Protein AF-A0A1L3NDI9-F1 (afdb_monomer_lite)

Secondary structure (DSSP, 8-state):
-----------TT----HHHHHHHHHHHHHHHHHHHHHHHHHHHHHHHS-S-HHHHHHIIIIIHHHHHHHHHHHHHHHHHHHHHHHHHH-TTS-TT-HHHHHHHHHHHHHHHHHHHHHHHHHHHHHHHHHHHHHT-

pLDDT: mean 82.99, std 16.0, range [37.72, 97.94]

Foldseek 3Di:
DDDDPPPPPPDPPPPPDPVVVVVVVVVVVVVVVVVVVVVVVVVVVVVVPPLQPVLVVLCVPQQVVLVVLLVVLVVVLVVLVVVLVVQCPDPPHPVVDVVSVVSVVVSVVSVVVSVVSVVSNVVSVVVSVVSVVVSD

Structure (mmCIF, N/CA/C/O backbone):
data_AF-A0A1L3NDI9-F1
#
_entry.id   AF-A0A1L3NDI9-F1
#
loop_
_atom_site.group_PDB
_atom_site.id
_atom_site.type_symbol
_atom_site.label_atom_id
_atom_site.label_alt_id
_atom_site.label_comp_id
_atom_site.label_asym_id
_atom_site.label_entity_id
_atom_site.label_seq_id
_atom_site.pdbx_PDB_ins_code
_atom_site.Cartn_x
_atom_site.Cartn_y
_atom_site.Cartn_z
_atom_site.occupancy
_atom_site.B_iso_or_equiv
_atom_site.auth_seq_id
_atom_site.auth_comp_id
_atom_site.auth_asym_id
_atom_site.auth_atom_id
_atom_site.pdbx_PDB_model_num
ATOM 1 N N . MET A 1 1 ? -20.768 -18.412 53.372 1.00 40.88 1 MET A N 1
ATOM 2 C CA . MET A 1 1 ? -19.837 -17.316 53.024 1.00 40.88 1 MET A CA 1
ATOM 3 C C . MET A 1 1 ? -20.642 -16.033 53.061 1.00 40.88 1 MET A C 1
ATOM 5 O O . MET A 1 1 ? -21.433 -15.796 52.158 1.00 40.88 1 MET A O 1
ATOM 9 N N . ASN A 1 2 ? -20.537 -15.311 54.177 1.00 37.72 2 ASN A N 1
ATOM 10 C CA . ASN A 1 2 ? -21.312 -14.108 54.472 1.00 37.72 2 ASN A CA 1
ATOM 11 C C . ASN A 1 2 ? -20.785 -12.934 53.649 1.00 37.72 2 ASN A C 1
ATOM 13 O O . ASN A 1 2 ? -19.587 -12.670 53.671 1.00 37.72 2 ASN A O 1
ATOM 17 N N . ASN A 1 3 ? -21.677 -12.207 52.985 1.00 39.41 3 ASN A N 1
ATOM 18 C CA . ASN A 1 3 ? -21.425 -10.813 52.651 1.00 39.41 3 ASN A CA 1
ATOM 19 C C . ASN A 1 3 ? -22.713 -10.042 52.949 1.00 39.41 3 ASN A C 1
ATOM 21 O O . ASN A 1 3 ? -23.619 -9.945 52.121 1.00 39.41 3 ASN A O 1
ATOM 25 N N . GLU A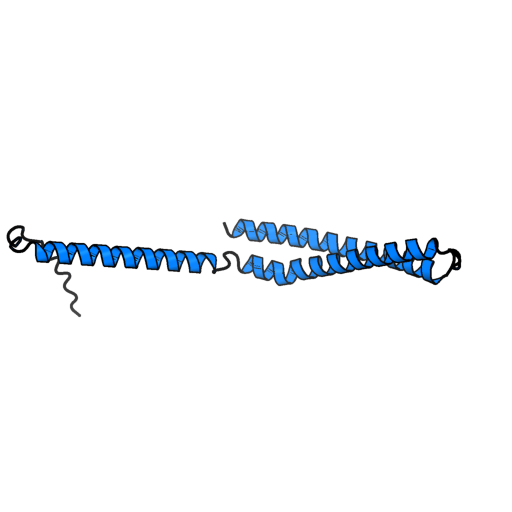 1 4 ? -22.837 -9.625 54.207 1.00 41.28 4 GLU A N 1
ATOM 26 C CA . GLU A 1 4 ? -23.935 -8.802 54.696 1.00 41.28 4 GLU A CA 1
ATOM 27 C C . GLU A 1 4 ? -23.835 -7.422 54.043 1.00 41.28 4 GLU A C 1
ATOM 29 O O . GLU A 1 4 ? -23.011 -6.589 54.416 1.00 41.28 4 GLU A O 1
ATOM 34 N N . ASN A 1 5 ? -24.696 -7.169 53.059 1.00 50.25 5 ASN A N 1
ATOM 35 C CA . ASN A 1 5 ? -24.994 -5.819 52.592 1.00 50.25 5 ASN A CA 1
ATOM 36 C C . ASN A 1 5 ? -25.787 -5.092 53.688 1.00 50.25 5 ASN A C 1
ATOM 38 O O . ASN A 1 5 ? -27.009 -4.970 53.628 1.00 50.25 5 ASN A O 1
ATOM 42 N N . SER A 1 6 ? -25.082 -4.614 54.711 1.00 43.59 6 SER A N 1
ATOM 43 C CA . SER A 1 6 ? -25.616 -3.635 55.650 1.00 43.59 6 SER A CA 1
ATOM 44 C C . SER A 1 6 ? -25.642 -2.278 54.946 1.00 43.59 6 SER A C 1
ATOM 46 O O . SER A 1 6 ? -24.675 -1.516 54.970 1.00 43.59 6 SER A O 1
ATOM 48 N N . LYS A 1 7 ? -26.759 -1.964 54.278 1.00 55.16 7 LYS A N 1
ATOM 49 C CA . LYS A 1 7 ? -27.138 -0.561 54.101 1.00 55.16 7 LYS A CA 1
ATOM 50 C C . LYS A 1 7 ? -27.405 -0.026 55.503 1.00 55.16 7 LYS A C 1
ATOM 52 O O . LYS A 1 7 ? -28.447 -0.312 56.083 1.00 55.16 7 LYS A O 1
ATOM 57 N N . LYS A 1 8 ? -26.436 0.693 56.066 1.00 55.78 8 LYS A N 1
ATOM 58 C CA . LYS A 1 8 ? -26.705 1.578 57.194 1.00 55.78 8 LYS A CA 1
ATOM 59 C C . LYS A 1 8 ? -27.576 2.704 56.660 1.00 55.78 8 LYS A C 1
ATOM 61 O O . LYS A 1 8 ? -27.087 3.573 55.940 1.00 55.78 8 LYS A O 1
ATOM 66 N N . ASP A 1 9 ? -28.865 2.631 56.960 1.00 56.16 9 ASP A N 1
ATOM 67 C CA . ASP A 1 9 ? -29.742 3.787 56.868 1.00 56.16 9 ASP A CA 1
ATOM 68 C C . ASP A 1 9 ? -29.135 4.878 57.755 1.00 56.16 9 ASP A C 1
ATOM 70 O O . ASP A 1 9 ? -28.830 4.647 58.926 1.00 56.16 9 ASP A O 1
ATOM 74 N N . ILE A 1 10 ? -28.844 6.031 57.156 1.00 56.28 10 ILE A N 1
ATOM 75 C CA . ILE A 1 10 ? -28.262 7.168 57.863 1.00 56.28 10 ILE A CA 1
ATOM 76 C C . ILE A 1 10 ? -29.376 7.738 58.739 1.00 56.28 10 ILE A C 1
ATOM 78 O O . ILE A 1 10 ? -30.291 8.392 58.237 1.00 56.28 10 ILE A O 1
ATOM 82 N N . ASP A 1 11 ? -29.320 7.445 60.035 1.00 53.34 11 ASP A N 1
ATOM 83 C CA . ASP A 1 11 ? -30.209 8.046 61.019 1.00 53.34 11 ASP A CA 1
ATOM 84 C C . ASP A 1 11 ? -29.822 9.527 61.164 1.00 53.34 11 ASP A C 1
ATOM 86 O O . ASP A 1 11 ? -28.671 9.877 61.426 1.00 53.34 11 ASP A O 1
ATOM 90 N N . ILE A 1 12 ? -30.781 10.426 60.940 1.00 55.06 12 ILE A N 1
ATOM 91 C CA . ILE A 1 12 ? -30.569 11.883 60.798 1.00 55.06 12 ILE A CA 1
ATOM 92 C C . ILE A 1 12 ? -30.133 12.539 62.134 1.00 55.06 12 ILE A C 1
ATOM 94 O O . ILE A 1 12 ? -29.910 13.745 62.212 1.00 55.06 12 ILE A O 1
ATOM 98 N N . LYS A 1 13 ? -29.971 11.749 63.201 1.00 53.88 13 LYS A N 1
ATOM 99 C CA . LYS A 1 13 ? -29.578 12.199 64.542 1.00 53.88 13 LYS A CA 1
ATOM 100 C C . LYS A 1 13 ? -28.064 12.224 64.803 1.00 53.88 13 LYS A C 1
ATOM 102 O O . LYS A 1 13 ? -27.677 12.769 65.828 1.00 53.88 13 LYS A O 1
ATOM 107 N N . ASP A 1 14 ? -27.230 11.752 63.872 1.00 51.16 14 ASP A N 1
ATOM 108 C CA . ASP A 1 14 ? -25.759 11.714 64.018 1.00 51.16 14 ASP A CA 1
ATOM 109 C C . ASP A 1 14 ? -25.022 12.915 63.376 1.00 51.16 14 ASP A C 1
ATOM 111 O O . ASP A 1 14 ? -23.817 12.861 63.119 1.00 51.16 14 ASP A O 1
ATOM 115 N N . ILE A 1 15 ? -25.707 14.033 63.098 1.00 56.12 15 ILE A N 1
ATOM 116 C CA . ILE A 1 15 ? -25.060 15.265 62.602 1.00 56.12 15 ILE A CA 1
ATOM 117 C C . ILE A 1 15 ? -24.446 16.028 63.787 1.00 56.12 15 ILE A C 1
ATOM 119 O O . ILE A 1 15 ? -24.886 17.120 64.135 1.00 56.12 15 ILE A O 1
ATOM 123 N N . GLU A 1 16 ? -23.443 15.442 64.436 1.00 57.44 16 GLU A N 1
ATOM 124 C CA . GLU A 1 16 ? -22.715 16.098 65.533 1.00 57.44 16 GLU A CA 1
ATOM 125 C C . GLU A 1 16 ? -21.345 16.643 65.113 1.00 57.44 16 GLU A C 1
ATOM 127 O O . GLU A 1 16 ? -20.675 17.292 65.911 1.00 57.44 16 GLU A O 1
ATOM 132 N N . ASN A 1 17 ? -20.916 16.456 63.857 1.00 64.44 17 ASN A N 1
ATOM 133 C CA . ASN A 1 17 ? -19.633 17.003 63.430 1.00 64.44 17 ASN A CA 1
ATOM 134 C C . ASN A 1 17 ? -19.571 17.349 61.933 1.00 64.44 17 ASN A C 1
ATOM 136 O O . ASN A 1 17 ? -19.565 16.481 61.057 1.00 64.44 17 ASN A O 1
ATOM 140 N N . VAL A 1 18 ? -19.493 18.652 61.649 1.00 67.56 18 VAL A N 1
ATOM 141 C CA . VAL A 1 18 ? -19.308 19.228 60.306 1.00 67.56 18 VAL A CA 1
ATOM 142 C C . VAL A 1 18 ? -18.074 18.632 59.614 1.00 67.56 18 VAL A C 1
ATOM 144 O O . VAL A 1 18 ? -18.106 18.398 58.406 1.00 67.56 18 VAL A O 1
ATOM 147 N N . ASP A 1 19 ? -17.038 18.276 60.377 1.00 68.00 19 ASP A N 1
ATOM 148 C CA . ASP A 1 19 ? -15.814 17.661 59.855 1.00 68.00 19 ASP A CA 1
ATOM 149 C C . ASP A 1 19 ? -16.065 16.286 59.219 1.00 68.00 19 ASP A C 1
ATOM 151 O O . ASP A 1 19 ? -15.421 15.918 58.238 1.00 68.00 19 ASP A O 1
ATOM 155 N N . THR A 1 20 ? -17.026 15.506 59.726 1.00 70.25 20 THR A N 1
ATOM 156 C CA . THR A 1 20 ? -17.340 14.178 59.168 1.00 70.25 20 THR A 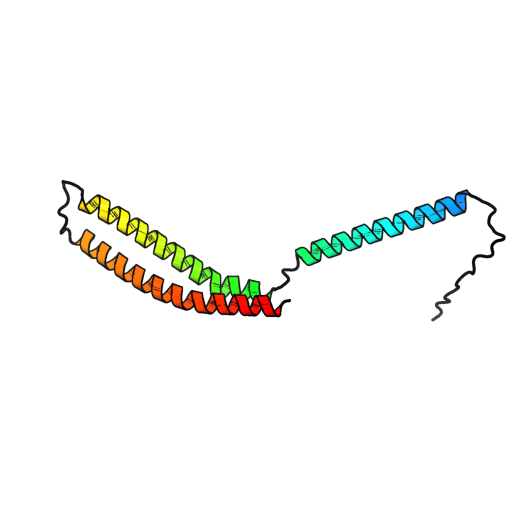CA 1
ATOM 157 C C . THR A 1 20 ? -18.049 14.296 57.818 1.00 70.25 20 THR A C 1
ATOM 159 O O . THR A 1 20 ? -17.775 13.515 56.910 1.00 70.25 20 THR A O 1
ATOM 162 N N . LEU A 1 21 ? -18.899 15.316 57.656 1.00 71.19 21 LEU A N 1
ATOM 163 C CA . LEU A 1 21 ? -19.553 15.663 56.389 1.00 71.19 21 LEU A CA 1
ATOM 164 C C . LEU A 1 21 ? -18.557 16.171 55.339 1.00 71.19 21 LEU A C 1
ATOM 166 O O . LEU A 1 21 ? -18.657 15.786 54.174 1.00 71.19 21 LEU A O 1
ATOM 170 N N . ILE A 1 22 ? -17.588 16.995 55.750 1.00 74.44 22 ILE A N 1
ATOM 171 C CA . ILE A 1 22 ? -16.513 17.481 54.873 1.00 74.44 22 ILE A CA 1
ATOM 172 C C . ILE A 1 22 ? -15.662 16.304 54.381 1.00 74.44 22 ILE A C 1
ATOM 174 O O . ILE A 1 22 ? -15.490 16.143 53.177 1.00 74.44 22 ILE A O 1
ATOM 178 N N . ASN A 1 23 ? -15.243 15.410 55.280 1.00 76.56 23 ASN A N 1
ATOM 179 C CA . ASN A 1 23 ? -14.458 14.227 54.913 1.00 76.56 23 ASN A CA 1
ATOM 180 C C . ASN A 1 23 ? -15.209 13.286 53.950 1.00 76.56 23 ASN A C 1
ATOM 182 O O . ASN A 1 23 ? -14.622 12.774 52.997 1.00 76.56 23 ASN A O 1
ATOM 186 N N . LEU A 1 24 ? -16.516 13.085 54.157 1.00 79.31 24 LEU A N 1
ATOM 187 C CA . LEU A 1 24 ? -17.376 12.319 53.244 1.00 79.31 24 LEU A CA 1
ATOM 188 C C . LEU A 1 24 ? -17.494 12.982 51.864 1.00 79.31 24 LEU A C 1
ATOM 190 O O . LEU A 1 24 ? -17.492 12.287 50.847 1.00 79.31 24 LEU A O 1
ATOM 194 N N . SER A 1 25 ? -17.595 14.313 51.821 1.00 83.62 25 SER A N 1
ATOM 195 C CA . SER A 1 25 ? -17.613 15.088 50.577 1.00 83.62 25 SER A CA 1
ATOM 196 C C . SER A 1 25 ? -16.291 14.957 49.818 1.00 83.62 25 SER A C 1
ATOM 198 O O . SER A 1 25 ? -16.302 14.661 48.621 1.00 83.62 25 SER A O 1
ATOM 200 N N . ASP A 1 26 ? -15.163 15.103 50.510 1.00 87.12 26 ASP A N 1
ATOM 201 C CA . ASP A 1 26 ? -13.825 15.008 49.924 1.00 87.12 26 ASP A CA 1
ATOM 202 C C . ASP A 1 26 ? -13.550 13.607 49.366 1.00 87.12 26 ASP A C 1
ATOM 204 O O . ASP A 1 26 ? -13.107 13.470 48.223 1.00 87.12 26 ASP A O 1
ATOM 208 N N . GLU A 1 27 ? -13.930 12.553 50.096 1.00 89.38 27 GLU A N 1
ATOM 209 C CA . GLU A 1 27 ? -13.831 11.170 49.617 1.00 89.38 27 GLU A CA 1
ATOM 210 C C . GLU A 1 27 ? -14.687 10.944 48.353 1.00 89.38 27 GLU A C 1
ATOM 212 O O . GLU A 1 27 ? -14.296 10.227 47.424 1.00 89.38 27 GLU A O 1
ATOM 217 N N . CYS A 1 28 ? -15.863 11.572 48.281 1.00 89.44 28 CYS A N 1
ATOM 218 C CA . CYS A 1 28 ? -16.750 11.484 47.122 1.00 89.44 28 CYS A CA 1
ATOM 219 C C . CYS A 1 28 ? -16.171 12.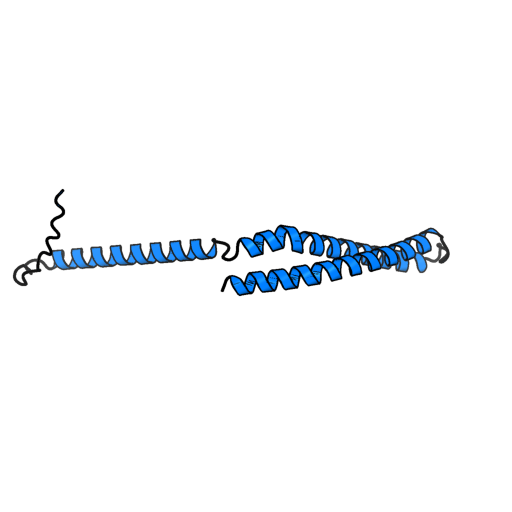212 45.897 1.00 89.44 28 CYS A C 1
ATOM 221 O O . CYS A 1 28 ? -16.238 11.701 44.770 1.00 89.44 28 CYS A O 1
ATOM 223 N N . ILE A 1 29 ? -15.560 13.381 46.109 1.00 92.00 29 ILE A N 1
ATOM 224 C CA . ILE A 1 29 ? -14.861 14.150 45.072 1.00 92.00 29 ILE A CA 1
ATOM 225 C C . ILE A 1 29 ? -13.652 13.364 44.562 1.00 92.00 29 ILE A C 1
ATOM 227 O O . ILE A 1 29 ? -13.484 13.223 43.349 1.00 92.00 29 ILE A O 1
ATOM 231 N N . GLU A 1 30 ? -12.856 12.779 45.456 1.00 94.19 30 GLU A N 1
ATOM 232 C CA . GLU A 1 30 ? -11.684 11.987 45.090 1.00 94.19 30 GLU A CA 1
ATOM 233 C C . GLU A 1 30 ? -12.074 10.738 44.288 1.00 94.19 30 GLU A C 1
ATOM 235 O O . GLU A 1 30 ? -11.517 10.480 43.216 1.00 94.19 30 GLU A O 1
ATOM 240 N N . LYS A 1 31 ? -13.114 10.010 44.721 1.00 93.75 31 LYS A N 1
ATOM 241 C CA . LYS A 1 31 ? -13.679 8.881 43.959 1.00 93.75 31 LYS A CA 1
ATOM 242 C C . LYS A 1 31 ? 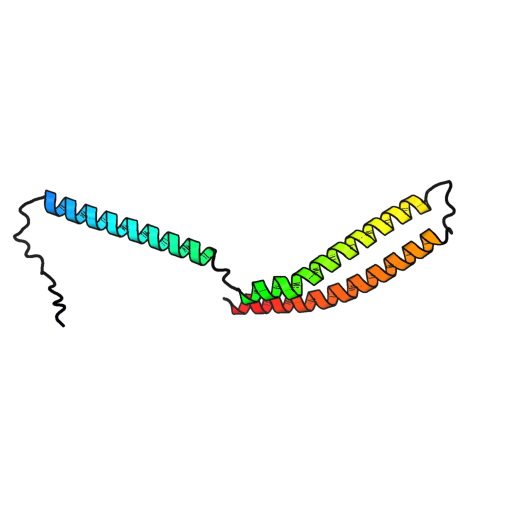-14.168 9.307 42.577 1.00 93.75 31 LYS A C 1
ATOM 244 O O . LYS A 1 31 ? -13.950 8.585 41.601 1.00 93.75 31 LYS A O 1
ATOM 249 N N . THR A 1 32 ? -14.818 10.464 42.474 1.00 92.88 32 THR A N 1
ATOM 250 C CA . THR A 1 32 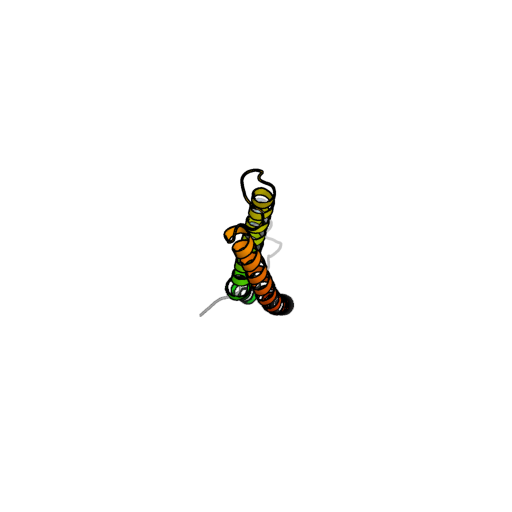? -15.309 11.000 41.196 1.00 92.88 32 THR A CA 1
ATOM 251 C C . THR A 1 32 ? -14.150 11.361 40.270 1.00 92.88 32 THR A C 1
ATOM 253 O O . THR A 1 32 ? -14.145 10.971 39.101 1.00 92.88 32 THR A O 1
ATOM 256 N N . LEU A 1 33 ? -13.120 12.019 40.798 1.00 94.88 33 LEU A N 1
ATOM 257 C CA . LEU A 1 33 ? -11.911 12.367 40.059 1.00 94.88 33 LEU A CA 1
ATOM 258 C C . LEU A 1 33 ? -11.181 11.115 39.556 1.00 94.88 33 LEU A C 1
ATOM 260 O O . LEU A 1 33 ? -10.743 11.071 38.405 1.00 94.88 33 LEU A O 1
ATOM 264 N N . ASN A 1 34 ? -11.114 10.066 40.377 1.00 95.44 34 ASN A N 1
ATOM 265 C CA . ASN A 1 34 ? -10.506 8.800 39.984 1.00 95.44 34 ASN A CA 1
ATOM 266 C C . ASN A 1 34 ? -11.313 8.089 38.882 1.00 95.44 34 ASN A C 1
ATOM 268 O O . ASN A 1 34 ? -10.743 7.560 37.929 1.00 95.44 34 ASN A O 1
ATOM 272 N N . ARG A 1 35 ? -12.652 8.144 38.942 1.00 93.81 35 ARG A N 1
ATOM 273 C CA . ARG A 1 35 ? -13.521 7.639 37.863 1.00 93.81 35 ARG A CA 1
ATOM 274 C C . ARG A 1 35 ? -13.299 8.384 36.549 1.00 93.81 35 ARG A C 1
ATOM 276 O O . ARG A 1 35 ? -13.191 7.736 35.514 1.00 93.81 35 ARG A O 1
ATOM 283 N N . ILE A 1 36 ? -13.194 9.713 36.580 1.00 94.56 36 ILE A N 1
ATOM 284 C CA . ILE A 1 36 ? -12.934 10.522 35.378 1.00 94.56 36 ILE A CA 1
ATOM 285 C C . ILE A 1 36 ? -11.574 10.164 34.768 1.00 94.56 36 ILE A C 1
ATOM 287 O O . ILE A 1 36 ? -11.483 9.967 33.557 1.00 94.56 36 ILE A O 1
ATOM 291 N N . LYS A 1 37 ? -10.529 10.010 35.594 1.00 94.69 37 LYS A N 1
ATOM 292 C CA . LYS A 1 37 ? -9.211 9.543 35.134 1.00 94.69 37 LYS A CA 1
ATOM 293 C C . LYS A 1 37 ? -9.302 8.182 34.445 1.00 94.69 37 LYS A C 1
ATOM 295 O O . LYS A 1 37 ? -8.775 8.032 33.348 1.00 94.69 37 LYS A O 1
ATOM 300 N N . ASN A 1 38 ? -10.017 7.229 35.041 1.00 94.31 38 ASN A N 1
ATOM 301 C CA . ASN A 1 38 ? -10.200 5.899 34.458 1.00 94.31 38 ASN A CA 1
ATOM 302 C C . ASN A 1 38 ? -10.976 5.945 33.135 1.00 94.31 38 ASN A C 1
ATOM 304 O O . ASN A 1 38 ? -10.610 5.252 32.193 1.00 94.31 38 ASN A O 1
ATOM 308 N N . ILE A 1 39 ? -12.016 6.779 33.033 1.00 93.19 39 ILE A N 1
ATOM 309 C CA . ILE A 1 39 ? -12.767 6.974 31.783 1.00 93.19 39 ILE A CA 1
ATOM 310 C C . ILE A 1 39 ? -11.861 7.550 30.692 1.00 93.19 39 ILE A C 1
ATOM 312 O O . ILE A 1 39 ? -11.893 7.076 29.559 1.00 93.19 39 ILE A O 1
ATOM 316 N N . ASN A 1 40 ? -11.032 8.539 31.026 1.00 87.62 40 ASN A N 1
ATOM 317 C CA . ASN A 1 40 ? -10.090 9.116 30.070 1.00 87.62 40 ASN A CA 1
ATOM 318 C C . ASN A 1 40 ? -9.026 8.100 29.640 1.00 87.62 40 ASN A C 1
ATOM 320 O O . ASN A 1 40 ? -8.765 7.978 28.451 1.00 87.62 40 ASN A O 1
ATOM 324 N N . ALA A 1 41 ? -8.496 7.300 30.568 1.00 89.25 41 ALA A N 1
ATOM 325 C CA . ALA A 1 41 ? -7.567 6.224 30.232 1.00 89.25 41 ALA A CA 1
ATOM 326 C C . ALA A 1 41 ? -8.206 5.182 29.296 1.00 89.25 41 ALA A C 1
ATOM 328 O O . ALA A 1 41 ? -7.603 4.792 28.302 1.00 89.25 41 ALA A O 1
ATOM 329 N N . LEU A 1 42 ? -9.455 4.775 29.558 1.00 86.25 42 LEU A N 1
ATOM 330 C CA . LEU A 1 42 ? -10.198 3.872 28.671 1.00 86.25 42 LEU A CA 1
ATOM 331 C C . LEU A 1 42 ? -10.441 4.488 27.292 1.00 86.25 42 LEU A C 1
ATOM 333 O O . LEU A 1 42 ? -10.351 3.790 26.286 1.00 86.25 42 LEU A O 1
ATOM 337 N N . ARG A 1 43 ? -10.737 5.789 27.231 1.00 81.56 43 ARG A N 1
ATOM 338 C CA . ARG A 1 43 ? -10.881 6.520 25.969 1.00 81.56 43 ARG A CA 1
ATOM 339 C C . ARG A 1 43 ? -9.574 6.514 25.177 1.00 81.56 43 ARG A C 1
ATOM 341 O O . ARG A 1 43 ? -9.611 6.250 23.980 1.00 81.56 43 ARG A O 1
ATOM 348 N N . ASP A 1 44 ? -8.447 6.782 25.826 1.00 82.62 44 ASP A N 1
ATOM 349 C CA . ASP A 1 44 ? -7.135 6.804 25.175 1.00 82.62 44 ASP A CA 1
ATOM 350 C C . ASP A 1 44 ? -6.743 5.412 24.657 1.00 82.62 44 ASP A C 1
ATOM 352 O O . ASP A 1 44 ? -6.262 5.279 23.531 1.00 82.62 44 ASP A O 1
ATOM 356 N N . GLU A 1 45 ? -7.024 4.358 25.427 1.00 80.00 45 GLU A N 1
ATOM 357 C CA . GLU A 1 45 ? -6.810 2.973 24.995 1.00 80.00 45 GLU A CA 1
ATOM 358 C C . GLU A 1 45 ? -7.758 2.558 23.859 1.00 80.00 45 GLU A C 1
ATOM 360 O O . GLU A 1 45 ? -7.330 1.890 22.923 1.00 80.00 45 GLU A O 1
ATOM 365 N N . LEU A 1 46 ? -9.017 3.010 23.858 1.00 74.88 46 LEU A N 1
ATOM 366 C CA . LEU A 1 46 ? -9.946 2.800 22.738 1.00 74.88 46 LEU A CA 1
ATOM 367 C C . LEU A 1 46 ? -9.508 3.524 21.461 1.00 74.88 46 LEU A C 1
ATOM 369 O O . LEU A 1 46 ? -9.741 3.020 20.368 1.00 74.88 46 LEU A O 1
ATOM 373 N N . ILE A 1 47 ? -8.874 4.691 21.588 1.00 68.62 47 ILE A N 1
ATOM 374 C CA . ILE A 1 47 ? -8.273 5.408 20.455 1.00 68.62 47 ILE A CA 1
ATOM 375 C C . ILE A 1 47 ? -7.039 4.654 19.933 1.00 68.62 47 ILE A C 1
ATOM 377 O O . ILE A 1 47 ? -6.799 4.636 18.727 1.00 68.62 47 ILE A O 1
ATOM 381 N N . ARG A 1 48 ? -6.256 4.024 20.821 1.00 68.88 48 ARG A N 1
ATOM 382 C CA . ARG A 1 48 ? -5.095 3.192 20.454 1.00 68.88 48 ARG A CA 1
ATOM 383 C C . ARG A 1 48 ? -5.477 1.846 19.854 1.00 68.88 48 ARG A C 1
ATOM 385 O O . ARG A 1 48 ? -4.747 1.333 19.006 1.00 68.88 48 ARG A O 1
ATOM 392 N N . LEU A 1 49 ? -6.589 1.264 20.296 1.00 68.94 49 LEU A N 1
ATOM 393 C CA . LEU A 1 49 ? -7.189 0.090 19.681 1.00 68.94 49 LEU A CA 1
ATOM 394 C C . LEU A 1 49 ? -7.563 0.476 18.261 1.00 68.94 49 LEU A C 1
ATOM 396 O O . LEU A 1 49 ? -8.518 1.206 18.027 1.00 68.94 49 LEU A O 1
ATOM 400 N N . ASN A 1 50 ? -6.773 0.006 17.306 1.00 61.62 50 ASN A N 1
ATOM 401 C CA . ASN A 1 50 ? -7.024 0.246 15.904 1.00 61.62 50 ASN A CA 1
ATOM 402 C C . ASN A 1 50 ? -8.372 -0.404 15.553 1.00 61.62 50 ASN A C 1
ATOM 404 O O . ASN A 1 50 ? -8.420 -1.607 15.310 1.00 61.62 50 ASN A O 1
ATOM 408 N N . LEU A 1 51 ? -9.462 0.378 15.607 1.00 65.31 51 LEU A N 1
ATOM 409 C CA . LEU A 1 51 ? -10.868 -0.072 15.679 1.00 65.31 51 LEU A CA 1
ATOM 410 C C . LEU A 1 51 ? -11.296 -0.984 14.517 1.00 65.31 51 LEU A C 1
ATOM 412 O O . LEU A 1 51 ? -12.368 -1.582 14.549 1.00 65.31 51 LEU A O 1
ATOM 416 N N . ASN A 1 52 ? -10.444 -1.109 13.501 1.00 71.44 52 ASN A N 1
ATOM 417 C CA . ASN A 1 52 ? -10.571 -2.059 12.416 1.00 71.44 52 ASN A CA 1
ATOM 418 C C . ASN A 1 52 ? -9.232 -2.790 12.161 1.00 71.44 52 ASN A C 1
ATOM 420 O O . ASN A 1 52 ? -8.498 -2.428 11.234 1.00 71.44 52 ASN A O 1
ATOM 424 N N . PRO A 1 53 ? -8.881 -3.805 12.976 1.00 80.12 53 PRO A N 1
ATOM 425 C CA . PRO A 1 53 ? -7.627 -4.537 12.813 1.00 80.12 53 PRO A CA 1
ATOM 426 C C . PRO A 1 53 ? -7.594 -5.316 11.492 1.00 80.12 53 PRO A C 1
ATOM 428 O O . PRO A 1 53 ? -6.544 -5.400 10.862 1.00 80.12 53 PRO A O 1
ATOM 431 N N . GLU A 1 54 ? -8.746 -5.813 11.030 1.00 85.12 54 GLU A N 1
ATOM 432 C CA . GLU A 1 54 ? -8.898 -6.463 9.724 1.00 85.12 54 GLU A CA 1
ATOM 433 C C . GLU A 1 54 ? -8.552 -5.499 8.583 1.00 85.12 54 GLU A C 1
ATOM 435 O O . GLU A 1 54 ? -7.726 -5.818 7.730 1.00 85.12 54 GLU A O 1
ATOM 440 N N . GLY A 1 55 ? -9.116 -4.289 8.603 1.00 88.75 55 GLY A N 1
ATOM 441 C CA . GLY A 1 55 ? -8.843 -3.251 7.613 1.00 88.75 55 GLY A CA 1
ATOM 442 C C . GLY A 1 55 ? -7.381 -2.810 7.605 1.00 88.75 55 GLY A C 1
ATOM 443 O O . GLY A 1 55 ? -6.816 -2.610 6.532 1.00 88.75 55 GLY A O 1
ATOM 444 N N . LEU A 1 56 ? -6.738 -2.717 8.774 1.00 87.69 56 LEU A N 1
ATOM 445 C CA . LEU A 1 56 ? -5.306 -2.413 8.853 1.00 87.69 56 LEU A CA 1
ATOM 446 C C . LEU A 1 56 ? -4.451 -3.528 8.246 1.00 87.69 56 LEU A C 1
ATOM 448 O O . LEU A 1 56 ? -3.550 -3.244 7.460 1.00 87.69 56 LEU A O 1
ATOM 452 N N . ILE A 1 57 ? -4.715 -4.783 8.616 1.00 90.31 57 ILE A N 1
ATOM 453 C CA . ILE A 1 57 ? -3.972 -5.939 8.100 1.00 90.31 57 ILE A CA 1
ATOM 454 C C . ILE A 1 57 ? -4.135 -6.017 6.581 1.00 90.31 57 ILE A C 1
ATOM 456 O O . ILE A 1 57 ? -3.148 -6.160 5.861 1.00 90.31 57 ILE A O 1
ATOM 460 N N . TYR A 1 58 ? -5.365 -5.853 6.092 1.00 94.12 58 TYR A N 1
ATOM 461 C CA . TYR A 1 58 ? -5.654 -5.834 4.665 1.00 94.12 58 TYR A CA 1
ATOM 462 C C . TYR A 1 58 ? -4.930 -4.686 3.956 1.00 94.12 58 TYR A C 1
ATOM 464 O O . TYR A 1 58 ? -4.285 -4.904 2.935 1.00 94.12 58 TYR A O 1
ATOM 472 N N . PHE A 1 59 ? -4.972 -3.467 4.502 1.00 94.56 59 PHE A N 1
ATOM 473 C CA . PHE A 1 59 ? -4.257 -2.334 3.921 1.00 94.56 59 PHE A CA 1
ATOM 474 C C . PHE A 1 59 ? -2.752 -2.609 3.817 1.00 94.56 59 PHE A C 1
ATOM 476 O O . PHE A 1 59 ? -2.183 -2.460 2.739 1.00 94.56 59 PHE A O 1
ATOM 483 N N . ASN A 1 60 ? -2.122 -3.055 4.904 1.00 94.50 60 ASN A N 1
ATOM 484 C CA . ASN A 1 60 ? -0.675 -3.267 4.949 1.00 94.50 60 ASN A CA 1
ATOM 485 C C . ASN A 1 60 ? -0.200 -4.386 4.014 1.00 94.50 60 ASN A C 1
ATOM 487 O O . ASN A 1 60 ? 0.884 -4.274 3.447 1.00 94.50 60 ASN A O 1
ATOM 491 N N . ASN A 1 61 ? -0.998 -5.443 3.843 1.00 95.00 61 ASN A N 1
ATOM 492 C CA . ASN A 1 61 ? -0.589 -6.621 3.076 1.00 95.00 61 ASN A CA 1
ATOM 493 C C . ASN A 1 61 ? -1.041 -6.580 1.612 1.00 95.00 61 ASN A C 1
ATOM 495 O O . ASN A 1 61 ? -0.339 -7.092 0.747 1.00 95.00 61 ASN A O 1
ATOM 499 N N . GLU A 1 62 ? -2.193 -5.974 1.321 1.00 95.75 62 GLU A N 1
ATOM 500 C CA . GLU A 1 62 ? -2.840 -6.083 0.007 1.00 95.75 62 GLU A CA 1
ATOM 501 C C . GLU A 1 62 ? -2.878 -4.757 -0.759 1.00 95.75 62 GLU A C 1
ATOM 503 O O . GLU A 1 62 ? -2.797 -4.755 -1.985 1.00 95.75 62 GLU A O 1
ATOM 508 N N . VAL A 1 63 ? -3.004 -3.620 -0.064 1.00 97.06 63 VAL A N 1
ATOM 509 C CA . VAL A 1 63 ? -3.137 -2.295 -0.702 1.00 97.06 63 VAL A CA 1
ATOM 510 C C . VAL A 1 63 ? -1.787 -1.591 -0.780 1.00 97.06 63 VAL A C 1
ATOM 512 O O . VAL A 1 63 ? -1.382 -1.127 -1.845 1.00 97.06 63 VAL A O 1
ATOM 515 N N . TYR A 1 64 ? -1.076 -1.517 0.345 1.00 97.19 64 TYR A N 1
ATOM 516 C CA . TYR A 1 64 ? 0.165 -0.763 0.464 1.00 97.19 64 TYR A CA 1
ATOM 517 C C . TYR A 1 64 ? 1.265 -1.250 -0.492 1.00 97.19 64 TYR A C 1
ATOM 519 O O . TYR A 1 64 ? 1.853 -0.397 -1.154 1.00 97.19 64 TYR A O 1
ATOM 527 N N . PRO A 1 65 ? 1.524 -2.563 -0.669 1.00 97.94 65 PRO A N 1
ATOM 528 C CA . PRO A 1 65 ? 2.568 -3.017 -1.589 1.00 97.94 65 PRO A CA 1
ATOM 529 C C . PRO A 1 65 ? 2.279 -2.643 -3.046 1.00 97.94 65 PRO A C 1
ATOM 531 O O . PRO A 1 65 ? 3.187 -2.220 -3.764 1.00 97.94 65 PRO A O 1
ATOM 534 N N . LEU A 1 66 ? 1.016 -2.738 -3.475 1.00 97.75 66 LEU A N 1
ATOM 535 C CA . LEU A 1 66 ? 0.600 -2.347 -4.823 1.00 97.75 66 LEU A CA 1
ATOM 536 C C . LEU A 1 66 ? 0.738 -0.837 -5.023 1.00 97.75 66 LEU A C 1
ATOM 538 O O . LEU A 1 66 ? 1.352 -0.399 -5.993 1.00 97.75 66 LEU A O 1
ATOM 542 N N . LEU A 1 67 ? 0.250 -0.038 -4.071 1.00 97.94 67 LEU A N 1
ATOM 543 C CA . LEU A 1 67 ? 0.375 1.419 -4.104 1.00 97.94 67 LEU A CA 1
ATOM 544 C C . LEU A 1 67 ? 1.843 1.871 -4.112 1.00 97.94 67 LEU A C 1
ATOM 546 O O . LEU A 1 67 ? 2.223 2.761 -4.876 1.00 97.94 67 LEU A O 1
ATOM 550 N N . TYR A 1 68 ? 2.675 1.250 -3.277 1.00 97.94 68 TYR A N 1
ATOM 551 C CA . TYR A 1 68 ? 4.103 1.532 -3.195 1.00 97.94 68 TYR A CA 1
ATOM 552 C C . TYR A 1 68 ? 4.807 1.200 -4.514 1.00 97.94 68 TYR A C 1
ATOM 554 O O . TYR A 1 68 ? 5.568 2.014 -5.037 1.00 97.94 68 TYR A O 1
ATOM 562 N N . THR A 1 69 ? 4.502 0.039 -5.098 1.00 97.62 69 THR A N 1
ATOM 563 C CA . THR A 1 69 ? 5.066 -0.387 -6.387 1.00 97.62 69 THR A CA 1
ATOM 564 C C . THR A 1 69 ? 4.655 0.562 -7.509 1.00 97.62 69 THR A C 1
ATOM 566 O O . THR A 1 69 ? 5.521 1.062 -8.226 1.00 97.62 69 THR A O 1
ATOM 569 N N . LEU A 1 70 ? 3.363 0.894 -7.605 1.00 97.81 70 LEU A N 1
ATOM 570 C CA . LEU A 1 70 ? 2.837 1.840 -8.591 1.00 97.81 70 LEU A CA 1
ATOM 571 C C . LEU A 1 70 ? 3.522 3.207 -8.493 1.00 97.81 70 LEU A C 1
ATOM 573 O O . LEU A 1 70 ? 3.912 3.788 -9.506 1.00 97.81 70 LEU A O 1
ATOM 577 N N . THR A 1 71 ? 3.708 3.704 -7.268 1.00 97.69 71 THR A N 1
ATOM 578 C CA . THR A 1 71 ? 4.364 4.993 -7.008 1.00 97.69 71 THR A CA 1
ATOM 579 C C . THR A 1 71 ? 5.815 4.983 -7.487 1.00 97.69 71 THR A C 1
ATOM 581 O O . THR A 1 71 ? 6.255 5.916 -8.165 1.00 97.69 71 THR A O 1
ATOM 584 N N . ASN A 1 72 ? 6.560 3.918 -7.182 1.00 97.75 72 ASN A N 1
ATOM 585 C CA . ASN A 1 72 ? 7.960 3.794 -7.582 1.00 97.75 72 ASN A CA 1
ATOM 586 C C . ASN A 1 72 ? 8.127 3.631 -9.095 1.00 97.75 72 ASN A C 1
ATOM 588 O O . ASN A 1 72 ? 9.003 4.274 -9.680 1.00 97.75 72 ASN A O 1
ATOM 592 N N . LEU A 1 73 ? 7.284 2.823 -9.743 1.00 97.31 73 LEU A N 1
ATOM 593 C CA . LEU A 1 73 ? 7.310 2.645 -11.197 1.00 97.31 73 LEU A CA 1
ATOM 594 C C . LEU A 1 73 ? 6.945 3.940 -11.924 1.00 97.31 73 LEU A C 1
ATOM 596 O O . LEU A 1 73 ? 7.679 4.368 -12.812 1.00 97.31 73 LEU A O 1
ATOM 600 N N . SER A 1 74 ? 5.889 4.625 -11.482 1.00 96.50 74 SER A N 1
ATOM 601 C CA . SER A 1 74 ? 5.476 5.913 -12.053 1.00 96.50 74 SER A CA 1
ATOM 602 C C . SER A 1 74 ? 6.572 6.973 -11.914 1.00 96.50 74 SER A C 1
ATOM 604 O O . SER A 1 74 ? 6.895 7.673 -12.873 1.00 96.50 74 SER A O 1
ATOM 606 N N . THR A 1 75 ? 7.208 7.049 -10.741 1.00 97.38 75 THR A N 1
ATOM 607 C CA . THR A 1 75 ? 8.331 7.968 -10.494 1.00 97.38 75 THR A CA 1
ATOM 608 C C . THR A 1 75 ? 9.534 7.628 -11.373 1.00 97.38 75 THR A C 1
ATOM 610 O O . THR A 1 75 ? 10.157 8.514 -11.957 1.00 97.38 75 THR A O 1
ATOM 613 N N . THR A 1 76 ? 9.849 6.339 -11.514 1.00 96.44 76 THR A N 1
ATOM 614 C CA . THR A 1 76 ? 10.937 5.870 -12.382 1.00 96.44 76 THR A CA 1
ATOM 615 C C . THR A 1 76 ? 10.668 6.231 -13.841 1.00 96.44 76 THR A C 1
ATOM 617 O O . THR A 1 76 ? 11.539 6.803 -14.494 1.00 96.44 76 THR A O 1
ATOM 620 N N . SER A 1 77 ? 9.453 5.977 -14.332 1.00 95.75 77 SER A N 1
ATOM 621 C CA . SER A 1 77 ? 9.023 6.329 -15.689 1.00 95.75 77 SER A CA 1
ATOM 622 C C . SER A 1 77 ? 9.161 7.832 -15.959 1.00 95.75 77 SER A C 1
ATOM 624 O O . SER A 1 77 ? 9.762 8.237 -16.956 1.00 95.75 77 SER A O 1
ATOM 626 N N . LEU A 1 78 ? 8.722 8.677 -15.018 1.00 96.12 78 LEU A N 1
ATOM 627 C CA . LEU A 1 78 ? 8.864 10.132 -15.109 1.00 96.12 78 LEU A CA 1
ATOM 628 C C . LEU A 1 78 ? 10.335 10.578 -15.180 1.00 96.12 78 LEU A C 1
ATOM 630 O O . LEU A 1 78 ? 10.695 11.425 -16.006 1.00 96.12 78 LEU A O 1
ATOM 634 N N . ASN A 1 79 ? 11.199 9.996 -14.345 1.00 96.00 79 ASN A N 1
ATOM 635 C CA . ASN A 1 79 ? 12.630 10.305 -14.330 1.00 96.00 79 ASN A CA 1
ATOM 636 C C . ASN A 1 79 ? 13.322 9.885 -15.636 1.00 96.00 79 ASN A C 1
ATOM 638 O O . ASN A 1 79 ? 14.138 10.639 -16.178 1.00 96.00 79 ASN A O 1
ATOM 642 N N . LEU A 1 80 ? 12.972 8.713 -16.176 1.00 94.31 80 LEU A N 1
ATOM 643 C CA . LEU A 1 80 ? 13.464 8.243 -17.472 1.00 94.31 80 LEU A CA 1
ATOM 644 C C . LEU A 1 80 ? 12.991 9.157 -18.604 1.00 94.31 80 LEU A C 1
ATOM 646 O O . LEU A 1 80 ? 13.808 9.577 -19.421 1.00 94.31 80 LEU A O 1
ATOM 650 N N . SER A 1 81 ? 11.709 9.529 -18.618 1.00 93.12 81 SER A N 1
ATOM 651 C CA . SER A 1 81 ? 11.141 10.442 -19.617 1.00 93.12 81 SER A CA 1
ATOM 652 C C . SER A 1 81 ? 11.841 11.802 -19.602 1.00 93.12 81 SER A C 1
ATOM 654 O O . SER A 1 81 ? 12.223 12.333 -20.646 1.00 93.12 81 SER A O 1
ATOM 656 N N . THR A 1 82 ? 12.094 12.342 -18.409 1.00 93.00 82 THR A N 1
ATOM 657 C CA . THR A 1 82 ? 12.838 13.597 -18.237 1.00 93.00 82 THR A CA 1
ATOM 658 C C . THR A 1 82 ? 14.260 13.475 -18.783 1.00 93.00 82 THR A C 1
ATOM 660 O O . THR A 1 82 ? 14.710 14.329 -19.547 1.00 93.00 82 THR A O 1
ATOM 663 N N . SER A 1 83 ? 14.951 12.383 -18.450 1.00 90.50 83 SER A N 1
ATOM 664 C CA . SER A 1 83 ? 16.315 12.116 -18.920 1.00 90.50 83 SER A CA 1
ATOM 665 C C . SE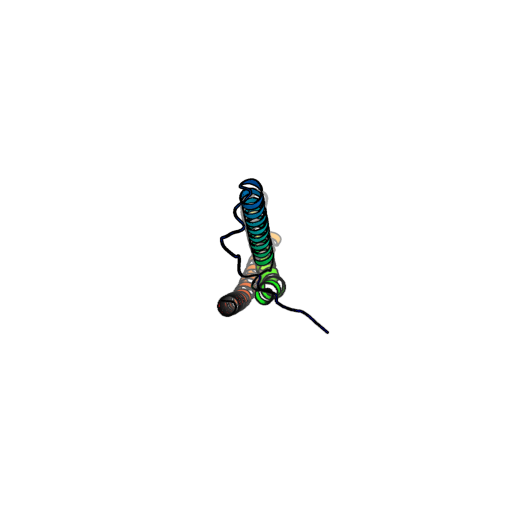R A 1 83 ? 16.377 11.985 -20.444 1.00 90.50 83 SER A C 1
ATOM 667 O O . SER A 1 83 ? 17.237 12.586 -21.086 1.00 90.50 83 SER A O 1
ATOM 669 N N . VAL A 1 84 ? 15.432 11.254 -21.041 1.00 89.94 84 VAL A N 1
ATOM 670 C CA . VAL A 1 84 ? 15.304 11.103 -22.495 1.00 89.94 84 VAL A CA 1
ATOM 671 C C . VAL A 1 84 ? 15.079 12.449 -23.176 1.00 89.94 84 VAL A C 1
ATOM 673 O O . VAL A 1 84 ? 15.716 12.718 -24.194 1.00 89.94 84 VAL A O 1
ATOM 676 N N . ASN A 1 85 ? 14.224 13.309 -22.623 1.00 87.81 85 ASN A N 1
ATOM 677 C CA . ASN A 1 85 ? 13.960 14.630 -23.189 1.00 87.81 85 ASN A CA 1
ATOM 678 C C . ASN A 1 85 ? 15.224 15.511 -23.205 1.00 87.81 85 ASN A C 1
ATOM 680 O O . ASN A 1 85 ? 15.546 16.140 -24.214 1.00 87.81 85 ASN A O 1
ATOM 684 N N . VAL A 1 86 ? 15.998 15.498 -22.115 1.00 88.38 86 VAL A N 1
ATOM 685 C CA . VAL A 1 86 ? 17.280 16.217 -22.039 1.00 88.38 86 VAL A CA 1
ATOM 686 C C . VAL A 1 86 ? 18.295 15.649 -23.038 1.00 88.38 86 VAL A C 1
ATOM 688 O O . VAL A 1 86 ? 18.922 16.400 -23.779 1.00 88.38 86 VAL A O 1
ATOM 691 N N . LEU A 1 87 ? 18.439 14.324 -23.114 1.00 84.81 87 LEU A N 1
ATOM 692 C CA . LEU A 1 87 ? 19.408 13.684 -24.013 1.00 84.81 87 LEU A CA 1
ATOM 693 C C . LEU A 1 87 ? 19.049 13.862 -25.492 1.00 84.81 87 LEU A C 1
ATOM 695 O O . LEU A 1 87 ? 19.937 14.042 -26.320 1.00 84.81 87 LEU A O 1
ATOM 699 N N . SER A 1 88 ? 17.757 13.861 -25.826 1.00 82.81 88 SER A N 1
ATOM 700 C CA . SER A 1 88 ? 17.276 14.029 -27.205 1.00 82.81 88 SER A CA 1
ATOM 701 C C . SER A 1 88 ? 17.509 15.436 -27.757 1.00 82.81 88 SER A C 1
ATOM 703 O O . SER A 1 88 ? 17.515 15.622 -28.972 1.00 82.81 88 SER A O 1
ATOM 705 N N . THR A 1 89 ? 17.697 16.424 -26.879 1.00 83.00 89 THR A N 1
ATOM 706 C CA . THR A 1 89 ? 17.945 17.829 -27.240 1.00 83.00 89 THR A CA 1
ATOM 707 C C . THR A 1 89 ? 19.425 18.217 -27.160 1.00 83.00 89 THR A C 1
ATOM 709 O O . THR A 1 89 ? 19.797 19.322 -27.557 1.00 83.00 89 THR A O 1
ATOM 712 N N . ALA A 1 90 ? 20.294 17.317 -26.690 1.00 81.56 90 ALA A N 1
ATOM 713 C CA . ALA A 1 90 ? 21.724 17.567 -26.582 1.00 81.56 90 ALA A CA 1
ATOM 714 C C . ALA A 1 90 ? 22.400 17.605 -27.966 1.00 81.56 90 ALA A C 1
ATOM 716 O O . ALA A 1 90 ? 22.336 16.654 -28.738 1.00 81.56 90 ALA A O 1
ATOM 717 N N . ILE A 1 91 ? 23.121 18.694 -28.249 1.00 67.62 91 ILE A N 1
ATOM 718 C CA . ILE A 1 91 ? 23.714 19.015 -29.566 1.00 67.62 91 ILE A CA 1
ATOM 719 C C . ILE A 1 91 ? 24.712 17.947 -30.063 1.00 67.62 91 ILE A C 1
ATOM 721 O O . ILE A 1 91 ? 24.918 17.790 -31.265 1.00 67.62 91 ILE A O 1
ATOM 725 N N . TYR A 1 92 ? 25.339 17.207 -29.147 1.00 71.50 92 TYR A N 1
ATOM 726 C CA . TYR A 1 92 ? 26.372 16.206 -29.440 1.00 71.50 92 TYR A CA 1
ATOM 727 C C . TYR A 1 92 ? 25.846 14.763 -29.516 1.00 71.50 92 TYR A C 1
ATOM 729 O O . TYR A 1 92 ? 26.600 13.867 -29.895 1.00 71.50 92 TYR A O 1
ATOM 737 N N . LEU A 1 93 ? 24.578 14.523 -29.169 1.00 68.00 93 LEU A N 1
ATOM 738 C CA . LEU A 1 93 ? 23.942 13.208 -29.244 1.00 68.00 93 LEU A CA 1
ATOM 739 C C . LEU A 1 93 ? 23.023 13.157 -30.457 1.00 68.00 93 LEU A C 1
ATOM 741 O O . LEU A 1 93 ? 22.289 14.100 -30.750 1.00 68.00 93 LEU A O 1
ATOM 745 N N . LYS A 1 94 ? 23.050 12.043 -31.192 1.00 69.81 94 LYS A N 1
ATOM 746 C CA . LYS A 1 94 ? 22.106 11.864 -32.294 1.00 69.81 94 LYS A CA 1
ATOM 747 C C . LYS A 1 94 ? 20.770 11.436 -31.680 1.00 69.81 94 LYS A C 1
ATOM 749 O O . LYS A 1 94 ? 20.743 10.422 -30.994 1.00 69.81 94 LYS A O 1
ATOM 754 N N . PRO A 1 95 ? 19.638 12.090 -31.996 1.00 61.28 95 PRO A N 1
ATOM 755 C CA . PRO A 1 95 ? 18.318 11.697 -31.479 1.00 61.28 95 PRO A CA 1
ATOM 756 C C . PRO A 1 95 ? 17.916 10.245 -31.798 1.00 61.28 95 PRO A C 1
ATOM 758 O O . PRO A 1 95 ? 16.991 9.701 -31.207 1.00 61.28 95 PRO A O 1
ATOM 761 N N . LYS A 1 96 ? 18.604 9.610 -32.758 1.00 64.94 96 LYS A N 1
ATOM 762 C CA . LYS A 1 96 ? 18.433 8.204 -33.151 1.00 64.94 96 LYS A CA 1
ATOM 763 C C . LYS A 1 96 ? 19.395 7.245 -32.440 1.00 64.94 96 LYS A C 1
ATOM 765 O O . LYS A 1 96 ? 19.516 6.104 -32.883 1.00 64.94 96 LYS A O 1
ATOM 770 N N . ASP A 1 97 ? 20.096 7.684 -31.395 1.00 75.44 97 ASP A N 1
ATOM 771 C CA . ASP A 1 97 ? 20.918 6.782 -30.594 1.00 75.44 97 ASP A CA 1
ATOM 772 C C . ASP A 1 97 ? 20.046 5.655 -30.037 1.00 75.44 97 ASP A C 1
ATOM 774 O O . ASP A 1 97 ? 18.989 5.896 -29.446 1.00 75.44 97 ASP A O 1
ATOM 778 N N . SER A 1 98 ? 20.484 4.411 -30.246 1.00 76.12 98 SER A N 1
ATOM 779 C CA . SER A 1 98 ? 19.682 3.224 -29.926 1.00 76.12 98 SER A CA 1
ATOM 780 C C . SER A 1 98 ? 19.243 3.216 -28.463 1.00 76.12 98 SER A C 1
ATOM 782 O O . SER A 1 98 ? 18.102 2.890 -28.171 1.00 76.12 98 SER A O 1
ATOM 784 N N . LYS A 1 99 ? 20.094 3.717 -27.560 1.00 84.38 99 LYS A N 1
ATOM 785 C CA . LYS A 1 99 ? 19.823 3.805 -26.119 1.00 84.38 99 LYS A CA 1
ATOM 786 C C . LYS A 1 99 ? 18.643 4.717 -25.768 1.00 84.38 99 LYS A C 1
ATOM 788 O O . LYS A 1 99 ? 17.897 4.407 -24.842 1.00 84.38 99 LYS A O 1
ATOM 793 N N . ILE A 1 100 ? 18.453 5.825 -26.493 1.00 85.38 100 ILE A N 1
ATOM 794 C CA . ILE A 1 100 ? 17.310 6.731 -26.275 1.00 85.38 100 ILE A CA 1
ATOM 795 C C . ILE A 1 100 ? 16.019 6.013 -26.678 1.00 85.38 100 ILE A C 1
ATOM 797 O O . ILE A 1 100 ? 15.038 6.027 -25.937 1.00 85.38 100 ILE A O 1
ATOM 801 N N . LYS A 1 101 ? 16.046 5.319 -27.821 1.00 87.19 101 LYS A N 1
ATOM 802 C CA . LYS A 1 101 ? 14.919 4.516 -28.306 1.00 87.19 101 LYS A CA 1
ATOM 803 C C . LYS A 1 101 ? 14.584 3.359 -27.358 1.00 87.19 101 LYS A C 1
ATOM 805 O O . LYS A 1 101 ? 13.409 3.137 -27.077 1.00 87.19 101 LYS A O 1
ATOM 810 N N . ASP A 1 102 ? 15.592 2.655 -26.853 1.00 90.62 102 ASP A N 1
ATOM 811 C CA . ASP A 1 102 ? 15.414 1.553 -25.902 1.00 90.62 102 ASP A CA 1
ATOM 812 C C . ASP A 1 102 ? 14.804 2.056 -24.587 1.00 90.62 102 ASP A C 1
ATOM 814 O O . ASP A 1 102 ? 13.886 1.442 -24.049 1.00 90.62 102 ASP A O 1
ATOM 818 N N . THR A 1 103 ? 15.239 3.228 -24.113 1.00 91.56 103 THR A N 1
ATOM 819 C CA . THR A 1 103 ? 14.672 3.859 -22.912 1.00 91.56 103 THR A CA 1
ATOM 820 C C . THR A 1 103 ? 13.219 4.287 -23.128 1.00 91.56 103 THR A C 1
ATOM 822 O O . THR A 1 103 ? 12.389 4.086 -22.248 1.00 91.56 103 THR A O 1
ATOM 825 N N . LEU A 1 104 ? 12.876 4.824 -24.305 1.00 90.62 104 LEU A N 1
ATOM 826 C CA . LEU A 1 104 ? 11.484 5.122 -24.663 1.00 90.62 104 LEU A CA 1
ATOM 827 C C . LEU A 1 104 ? 10.614 3.861 -24.670 1.00 90.62 104 LEU A C 1
ATOM 829 O O . LEU A 1 104 ? 9.499 3.893 -24.160 1.00 90.62 104 LEU A O 1
ATOM 833 N N . LYS A 1 105 ? 11.123 2.742 -25.200 1.00 93.81 105 LYS A N 1
ATOM 834 C CA . LYS A 1 105 ? 10.417 1.454 -25.165 1.00 93.81 105 LYS A CA 1
ATOM 835 C C . LYS A 1 105 ? 10.168 0.992 -23.728 1.00 93.81 105 LYS A C 1
ATOM 837 O O . LYS A 1 105 ? 9.046 0.625 -23.403 1.00 93.81 105 LYS A O 1
ATOM 842 N N . LEU A 1 106 ? 11.181 1.086 -22.867 1.00 95.19 106 LEU A N 1
ATOM 843 C CA . LEU A 1 106 ? 11.056 0.754 -21.448 1.00 95.19 106 LEU A CA 1
ATOM 844 C C . LEU A 1 106 ? 10.011 1.628 -20.734 1.00 95.19 106 LEU A C 1
ATOM 846 O O . LEU A 1 106 ? 9.254 1.122 -19.917 1.00 95.19 106 LEU A O 1
ATOM 850 N N . ILE A 1 107 ? 9.932 2.926 -21.048 1.00 95.19 107 ILE A N 1
ATOM 851 C CA . ILE A 1 107 ? 8.903 3.824 -20.493 1.00 95.19 107 ILE A CA 1
ATOM 852 C C . ILE A 1 107 ? 7.492 3.330 -20.846 1.00 95.19 107 ILE A C 1
ATOM 854 O O . ILE A 1 107 ? 6.617 3.328 -19.979 1.00 95.19 107 ILE A O 1
ATOM 858 N N . TYR A 1 108 ? 7.269 2.880 -22.085 1.00 95.12 108 TYR A N 1
ATOM 859 C CA . TYR A 1 108 ? 5.986 2.288 -22.480 1.00 95.12 108 TYR A CA 1
ATOM 860 C C . TYR A 1 108 ? 5.695 0.989 -21.723 1.00 95.12 108 TYR A C 1
ATOM 862 O O . TYR A 1 108 ? 4.600 0.843 -21.193 1.00 95.12 108 TYR A O 1
ATOM 870 N N . GLU A 1 109 ? 6.677 0.095 -21.594 1.00 97.06 109 GLU A N 1
ATOM 871 C CA . GLU A 1 109 ? 6.525 -1.161 -20.842 1.00 97.06 109 GLU A CA 1
ATOM 872 C C . GLU A 1 109 ? 6.235 -0.916 -19.348 1.00 97.06 109 GLU A C 1
ATOM 874 O O . GLU A 1 109 ? 5.418 -1.612 -18.751 1.00 97.06 109 GLU A O 1
ATOM 879 N N . ILE A 1 110 ? 6.861 0.095 -18.733 1.00 96.31 110 ILE A N 1
ATOM 880 C CA . ILE A 1 110 ? 6.550 0.505 -17.354 1.00 96.31 110 ILE A CA 1
ATOM 881 C C . ILE A 1 110 ? 5.132 1.081 -17.268 1.00 96.31 110 ILE A C 1
ATOM 883 O O . ILE A 1 110 ? 4.445 0.853 -16.278 1.00 96.31 110 ILE A O 1
ATOM 887 N N . THR A 1 111 ? 4.691 1.828 -18.282 1.00 94.81 111 THR A N 1
ATOM 888 C CA . THR A 1 111 ? 3.343 2.416 -18.303 1.00 94.81 111 THR A CA 1
ATOM 889 C C . THR A 1 111 ? 2.272 1.328 -18.342 1.00 94.81 111 THR A C 1
ATOM 891 O O . THR A 1 111 ? 1.342 1.386 -17.547 1.00 94.81 111 THR A O 1
ATOM 894 N N . GLU A 1 112 ? 2.454 0.303 -19.175 1.00 96.69 112 GLU A N 1
ATOM 895 C CA . GLU A 1 112 ? 1.572 -0.872 -19.225 1.00 96.69 112 GLU A CA 1
ATOM 896 C C . GLU A 1 112 ? 1.531 -1.598 -17.867 1.00 96.69 112 GLU A C 1
ATOM 898 O O . GLU A 1 112 ? 0.461 -1.844 -17.318 1.00 96.69 112 GLU A O 1
ATOM 903 N N . GLN A 1 113 ? 2.689 -1.819 -17.232 1.00 96.94 113 GLN A N 1
ATOM 904 C CA . GLN A 1 113 ? 2.740 -2.406 -15.883 1.00 96.94 113 GLN A CA 1
ATOM 905 C C . GLN A 1 113 ? 2.047 -1.535 -14.822 1.00 96.94 113 GLN A C 1
ATOM 907 O O . GLN A 1 113 ? 1.444 -2.056 -13.882 1.00 96.94 113 GLN A O 1
ATOM 912 N N . CYS A 1 114 ? 2.133 -0.207 -14.935 1.00 97.38 114 CYS A N 1
ATOM 913 C CA . CYS A 1 114 ? 1.416 0.702 -14.046 1.00 97.38 114 CYS A CA 1
ATOM 914 C C . CYS A 1 114 ? -0.105 0.576 -14.208 1.00 97.38 114 CYS A C 1
ATOM 916 O O . CYS A 1 114 ? -0.807 0.656 -13.201 1.00 97.38 114 CYS A O 1
ATOM 918 N N . GLU A 1 115 ? -0.610 0.371 -15.428 1.00 96.88 115 GLU A N 1
ATOM 919 C CA . GLU A 1 115 ? -2.038 0.141 -15.686 1.00 96.88 115 GLU A CA 1
ATOM 920 C C . GLU A 1 115 ? -2.512 -1.159 -15.024 1.00 96.88 115 GLU A C 1
ATOM 922 O O . GLU A 1 115 ? -3.466 -1.128 -14.244 1.00 96.88 115 GLU A O 1
ATOM 927 N N . ASP A 1 116 ? -1.777 -2.259 -15.203 1.00 97.12 116 ASP A N 1
ATOM 928 C CA . ASP A 1 116 ? -2.091 -3.548 -14.569 1.00 97.12 116 ASP A CA 1
ATOM 929 C C . ASP A 1 116 ? -2.148 -3.444 -13.033 1.00 97.12 116 ASP A C 1
ATOM 931 O O . ASP A 1 116 ? -3.058 -3.960 -12.369 1.00 97.12 116 ASP A O 1
ATOM 935 N N . ILE A 1 117 ? -1.170 -2.752 -12.437 1.00 97.50 117 ILE A N 1
ATOM 936 C CA . ILE A 1 117 ? -1.119 -2.547 -10.985 1.00 97.50 117 ILE A CA 1
ATOM 937 C C . ILE A 1 117 ? -2.262 -1.639 -10.530 1.00 97.50 117 ILE A C 1
ATOM 939 O O . ILE A 1 117 ? -2.863 -1.904 -9.486 1.00 97.50 117 ILE A O 1
ATOM 943 N N . TYR A 1 118 ? -2.565 -0.579 -11.281 1.00 97.69 118 TYR A N 1
ATOM 944 C CA . TYR A 1 118 ? -3.655 0.341 -10.967 1.00 97.69 118 TYR A CA 1
ATOM 945 C C . TYR A 1 118 ? -5.008 -0.371 -10.966 1.00 97.69 118 TYR A C 1
ATOM 947 O O . TYR A 1 118 ? -5.783 -0.212 -10.017 1.00 97.69 118 TYR A O 1
ATOM 955 N N . ASP A 1 119 ? -5.266 -1.200 -11.974 1.00 97.31 119 ASP A N 1
ATOM 956 C CA . ASP A 1 119 ? -6.502 -1.967 -12.070 1.00 97.31 119 ASP A CA 1
ATOM 957 C C . ASP A 1 119 ? -6.649 -2.920 -10.886 1.00 97.31 119 ASP A C 1
ATOM 959 O O . ASP A 1 119 ? -7.690 -2.933 -10.227 1.00 97.31 119 ASP A O 1
ATOM 963 N N . SER A 1 120 ? -5.587 -3.648 -10.530 1.00 97.00 120 SER A N 1
ATOM 964 C CA . SER A 1 120 ? -5.577 -4.501 -9.336 1.00 97.00 120 SER A CA 1
ATOM 965 C C . SER A 1 120 ? -5.821 -3.696 -8.051 1.00 97.00 120 SER A C 1
ATOM 967 O O . SER A 1 120 ? -6.671 -4.052 -7.227 1.00 97.00 120 SER A O 1
ATOM 969 N N . LEU A 1 121 ? -5.132 -2.561 -7.896 1.00 97.31 121 LEU A N 1
ATOM 970 C CA . LEU A 1 121 ? -5.243 -1.681 -6.735 1.00 97.31 121 LEU A CA 1
ATOM 971 C C . LEU A 1 121 ? -6.666 -1.135 -6.563 1.00 97.31 121 LEU A C 1
ATOM 973 O O . LEU A 1 121 ? -7.149 -1.054 -5.432 1.00 97.31 121 LEU A O 1
ATOM 977 N N . LYS A 1 122 ? -7.363 -0.817 -7.657 1.00 97.44 122 LYS A N 1
ATOM 978 C CA . LYS A 1 122 ? -8.754 -0.348 -7.632 1.00 97.44 122 LYS A CA 1
ATOM 979 C C . LYS A 1 122 ? -9.673 -1.343 -6.916 1.00 97.44 122 LYS A C 1
ATOM 981 O O . LYS A 1 122 ? -10.363 -0.963 -5.971 1.00 97.44 122 LYS A O 1
ATOM 986 N N . TYR A 1 123 ? -9.604 -2.627 -7.275 1.00 96.50 123 TYR A N 1
ATOM 987 C CA . TYR A 1 123 ? -10.395 -3.676 -6.616 1.00 96.50 123 TYR A CA 1
ATOM 988 C C . TYR A 1 123 ? -10.044 -3.840 -5.129 1.00 96.50 123 TYR A C 1
ATOM 990 O O . TYR A 1 123 ? -10.922 -4.071 -4.287 1.00 96.50 123 TYR A O 1
ATOM 998 N N . LYS A 1 124 ? -8.758 -3.712 -4.777 1.00 96.38 124 LYS A N 1
ATOM 999 C CA . LYS A 1 124 ? -8.303 -3.797 -3.380 1.00 96.38 124 LYS A CA 1
ATOM 1000 C C . LYS A 1 124 ? -8.796 -2.606 -2.553 1.00 96.38 124 LYS A C 1
ATOM 1002 O O . LYS A 1 124 ? -9.236 -2.793 -1.420 1.00 96.38 124 LYS A O 1
ATOM 1007 N N . ILE A 1 125 ? -8.800 -1.399 -3.118 1.00 96.12 125 ILE A N 1
ATOM 1008 C CA . ILE A 1 125 ? -9.348 -0.202 -2.464 1.00 96.12 125 ILE A CA 1
ATOM 1009 C C . ILE A 1 125 ? -10.856 -0.349 -2.236 1.00 96.12 125 ILE A C 1
ATOM 1011 O O . ILE A 1 125 ? -11.323 -0.097 -1.125 1.00 96.12 125 ILE A O 1
ATOM 1015 N N . ASP A 1 126 ? -11.611 -0.820 -3.231 1.00 96.12 126 ASP A N 1
ATOM 1016 C CA . ASP A 1 126 ? -13.053 -1.060 -3.082 1.00 96.12 126 ASP A CA 1
ATOM 1017 C C . ASP A 1 126 ? -13.347 -2.057 -1.948 1.00 96.12 126 ASP A C 1
ATOM 1019 O O . ASP A 1 126 ? -14.246 -1.847 -1.124 1.00 96.12 126 ASP A O 1
ATOM 1023 N N . THR A 1 127 ? -12.533 -3.111 -1.846 1.00 94.38 127 THR A N 1
ATOM 1024 C CA . THR A 1 127 ? -12.614 -4.092 -0.755 1.00 94.38 127 THR A CA 1
ATOM 1025 C C . THR A 1 127 ? -12.309 -3.457 0.603 1.00 94.38 127 THR A C 1
ATOM 1027 O O . THR A 1 127 ? -13.072 -3.651 1.552 1.00 94.38 127 THR A O 1
ATOM 1030 N N . LEU A 1 128 ? -11.250 -2.647 0.707 1.00 93.31 128 LEU A N 1
ATOM 1031 C CA . LEU A 1 128 ? -10.900 -1.930 1.936 1.00 93.31 128 LEU A CA 1
ATOM 1032 C C . LEU A 1 128 ? -12.027 -0.986 2.386 1.00 93.31 128 LEU A C 1
ATOM 1034 O O . LEU A 1 128 ? -12.365 -0.938 3.571 1.00 93.31 128 LEU A O 1
ATOM 1038 N N . ILE A 1 129 ? -12.666 -0.282 1.447 1.00 91.56 129 ILE A N 1
ATOM 1039 C CA . ILE A 1 129 ? -13.827 0.571 1.733 1.00 91.56 129 ILE A CA 1
ATOM 1040 C C . ILE A 1 129 ? -14.981 -0.275 2.285 1.00 91.56 129 ILE A C 1
ATOM 1042 O O . ILE A 1 129 ? -15.628 0.130 3.253 1.00 91.56 129 ILE A O 1
ATOM 1046 N N . CYS A 1 130 ? -15.229 -1.460 1.728 1.00 91.12 130 CYS A N 1
ATOM 1047 C CA . CYS A 1 130 ? -16.257 -2.366 2.239 1.00 91.12 130 CYS A CA 1
ATOM 1048 C C . CYS A 1 130 ? -15.942 -2.859 3.660 1.00 91.12 130 CYS A C 1
ATOM 1050 O O . CYS A 1 130 ? -16.830 -2.828 4.512 1.00 91.12 130 CYS A O 1
ATOM 1052 N N . ILE A 1 131 ? -14.692 -3.246 3.940 1.00 87.44 131 ILE A N 1
ATOM 1053 C CA . ILE A 1 131 ? -14.233 -3.628 5.287 1.00 87.44 131 ILE A CA 1
ATOM 1054 C C . ILE A 1 131 ? -14.442 -2.464 6.267 1.00 87.44 131 ILE A C 1
ATOM 1056 O O . ILE A 1 131 ? -14.990 -2.654 7.349 1.00 87.44 131 ILE A O 1
ATOM 1060 N N . SER A 1 132 ? -14.110 -1.232 5.868 1.00 82.19 132 SER A N 1
ATOM 1061 C CA . SER A 1 132 ? -14.284 -0.043 6.717 1.00 82.19 132 SER A CA 1
ATOM 1062 C C . SER A 1 132 ? -15.743 0.260 7.077 1.00 82.19 132 SER A C 1
ATOM 1064 O O . SER A 1 132 ? -16.019 0.767 8.163 1.00 82.19 132 SER A O 1
ATOM 1066 N N . LYS A 1 133 ? -16.689 -0.064 6.185 1.00 82.06 133 LYS A N 1
ATOM 1067 C CA . LYS A 1 133 ? -18.126 0.145 6.408 1.00 82.06 133 LYS A CA 1
ATOM 1068 C C . LYS A 1 133 ? -18.738 -0.898 7.343 1.00 82.06 133 LYS A C 1
ATOM 1070 O O . LYS A 1 133 ? -19.713 -0.575 8.006 1.00 82.06 133 LYS A O 1
ATOM 1075 N N . LYS A 1 134 ? -18.185 -2.117 7.395 1.00 71.75 134 LYS A N 1
ATOM 1076 C CA . LYS A 1 134 ? -18.645 -3.193 8.293 1.00 71.75 134 LYS A CA 1
ATOM 1077 C C . LYS A 1 134 ? -18.265 -2.965 9.757 1.00 71.75 134 LYS A C 1
ATOM 1079 O O . LYS A 1 134 ? -18.907 -3.524 10.633 1.00 71.75 134 LYS A O 1
ATOM 1084 N N . SER A 1 135 ? -17.220 -2.181 10.014 1.00 58.75 135 SER A N 1
ATOM 1085 C CA . SER A 1 135 ? -16.729 -1.894 11.369 1.00 58.75 135 SER A CA 1
ATOM 1086 C C . SER A 1 135 ? -17.434 -0.712 12.055 1.00 58.75 135 SER A C 1
ATOM 1088 O O . SER A 1 135 ? -16.978 -0.285 13.114 1.00 58.75 135 SER A O 1
ATOM 1090 N N . LYS A 1 136 ? -18.496 -0.157 11.452 1.00 54.62 136 LYS A N 1
ATOM 1091 C CA . LYS A 1 136 ? -19.382 0.856 12.051 1.00 54.62 136 LYS A CA 1
ATOM 1092 C C . LYS A 1 136 ? -20.652 0.203 12.573 1.00 54.62 136 LYS A C 1
ATOM 1094 O O . LYS A 1 136 ? -21.121 0.661 13.634 1.00 54.62 136 LYS A O 1
#

Sequence (136 aa):
MNNENSKKDIDIKDIENVDTLINLSDECIEKTLNRIKNINALRDELIRLNLNPEGLIYFNNEVYPLLYTLTNLSTTSLNLSTSVNVLSTAIYLKPKDSKIKDTLKLIYEITEQCEDIYDSLKYKIDTLICISKKSK

Organism: Clostridium sporogenes (NCBI:txid1509)

Radius of gyration: 34.43 Å; chains: 1; bounding box: 57×36×99 Å